Protein AF-A0A4Q7BIU6-F1 (afdb_monomer_lite)

pLDDT: mean 77.89, std 18.84, range [41.91, 97.56]

Sequence (110 aa):
MKSNISKHPCQGKCTDFKEEQCKTCLVPESAQCAVTTTLNQKYIKGDVVAYMNHIEFDDLHTVEAYQPENHYWLDNGQLVYESWIRSATVAELDANRRLSESELAMAEVS

Structure (mmCIF, N/CA/C/O backbone):
data_AF-A0A4Q7BIU6-F1
#
_entry.id   AF-A0A4Q7BIU6-F1
#
loop_
_atom_site.group_PDB
_atom_site.id
_atom_site.type_symbol
_atom_site.label_atom_id
_atom_site.label_alt_id
_atom_site.label_comp_id
_atom_site.label_asym_id
_atom_site.label_entity_id
_atom_site.label_seq_id
_atom_site.pdbx_PDB_ins_code
_atom_site.Cartn_x
_atom_site.Cartn_y
_atom_site.Cartn_z
_atom_site.occupancy
_atom_site.B_iso_or_equiv
_atom_site.auth_seq_id
_atom_site.auth_comp_id
_atom_site.auth_asym_id
_atom_site.auth_atom_id
_atom_site.pdbx_PDB_model_num
ATOM 1 N N . MET A 1 1 ? -32.552 27.888 22.013 1.00 41.97 1 MET A N 1
ATOM 2 C CA . MET A 1 1 ? -31.548 27.493 21.000 1.00 41.97 1 MET A CA 1
ATOM 3 C C . MET A 1 1 ? -32.230 27.550 19.637 1.00 41.97 1 MET A C 1
ATOM 5 O O . MET A 1 1 ? -33.345 27.063 19.537 1.00 41.97 1 MET A O 1
ATOM 9 N N . LYS A 1 2 ? -31.659 28.242 18.639 1.00 41.91 2 LYS A N 1
ATOM 10 C CA . LYS A 1 2 ? -32.256 28.368 17.294 1.00 41.91 2 LYS A CA 1
ATOM 11 C C . LYS A 1 2 ? -31.822 27.168 16.444 1.00 41.91 2 LYS A C 1
ATOM 13 O O . LYS A 1 2 ? -30.640 27.050 16.135 1.00 41.91 2 LYS A O 1
ATOM 18 N N . SER A 1 3 ? -32.757 26.286 16.104 1.00 46.59 3 SER A N 1
ATOM 19 C CA . SER A 1 3 ? -32.502 25.079 15.311 1.00 46.59 3 SER A CA 1
ATOM 20 C C . SER A 1 3 ? -32.215 25.432 13.846 1.00 46.59 3 SER A C 1
ATOM 22 O O . SER A 1 3 ? -33.076 25.951 13.140 1.00 46.59 3 SER A O 1
ATOM 24 N N . ASN A 1 4 ? -31.001 25.136 13.375 1.00 46.91 4 ASN A N 1
ATOM 25 C CA . ASN A 1 4 ? -30.557 25.288 11.980 1.00 46.91 4 ASN A CA 1
ATOM 26 C C . ASN A 1 4 ? -31.101 24.157 11.070 1.00 46.91 4 ASN A C 1
ATOM 28 O O . ASN A 1 4 ? -30.360 23.547 10.309 1.00 46.91 4 ASN A O 1
ATOM 32 N N . ILE A 1 5 ? -32.398 23.835 11.148 1.00 53.03 5 ILE A N 1
ATOM 33 C CA . ILE A 1 5 ? -32.993 22.691 10.417 1.00 53.03 5 ILE A CA 1
ATOM 34 C C . ILE A 1 5 ? -33.489 23.073 9.005 1.00 53.03 5 ILE A C 1
ATOM 36 O O . ILE A 1 5 ? -33.901 22.221 8.225 1.00 53.03 5 ILE A O 1
ATOM 40 N N . SER A 1 6 ? -33.382 24.339 8.595 1.00 53.06 6 SER A N 1
ATOM 41 C CA . SER A 1 6 ? -34.118 24.859 7.430 1.00 53.06 6 SER A CA 1
ATOM 42 C C . SER A 1 6 ? -33.689 24.370 6.026 1.00 53.06 6 SER A C 1
ATOM 44 O O . SER A 1 6 ? -34.175 24.932 5.045 1.00 53.06 6 SER A O 1
ATOM 46 N N . LYS A 1 7 ? -32.818 23.365 5.866 1.00 55.44 7 LYS A N 1
ATOM 47 C CA . LYS A 1 7 ? -32.471 22.795 4.541 1.00 55.44 7 LYS A CA 1
ATOM 48 C C . LYS A 1 7 ? -32.135 21.301 4.589 1.00 55.44 7 LYS A C 1
ATOM 50 O O . LYS A 1 7 ? -31.234 20.853 3.883 1.00 55.44 7 LYS A O 1
ATOM 55 N N . HIS A 1 8 ? -32.801 20.517 5.437 1.00 54.78 8 HIS A N 1
ATOM 56 C CA . HIS A 1 8 ? -32.513 19.085 5.455 1.00 54.78 8 HIS A CA 1
ATOM 57 C C . HIS A 1 8 ? -32.980 18.430 4.133 1.00 54.78 8 HIS A C 1
ATOM 59 O O . HIS A 1 8 ? -34.141 18.600 3.754 1.00 54.78 8 HIS A O 1
ATOM 65 N N . PRO A 1 9 ? -32.131 17.665 3.419 1.00 59.88 9 PRO A N 1
ATOM 66 C CA . PRO A 1 9 ? -32.436 17.131 2.082 1.00 59.88 9 PRO A CA 1
ATOM 67 C C . PRO A 1 9 ? -33.622 16.148 2.031 1.00 59.88 9 PRO A C 1
ATOM 69 O O . PRO A 1 9 ? -34.072 15.783 0.944 1.00 59.88 9 PRO A O 1
ATOM 72 N N . CYS A 1 10 ? -34.150 15.728 3.187 1.00 61.12 10 CYS A N 1
ATOM 73 C CA . CYS A 1 10 ? -35.355 14.897 3.284 1.00 61.12 10 CYS A CA 1
ATOM 74 C C . CYS A 1 10 ? -36.672 15.686 3.430 1.00 61.12 10 CYS A C 1
ATOM 76 O O . CYS A 1 10 ? -37.738 15.069 3.501 1.00 61.12 10 CYS A O 1
ATOM 78 N N . GLN A 1 11 ? -36.631 17.024 3.448 1.00 57.16 11 GLN A N 1
ATOM 79 C CA . GLN A 1 11 ? -37.827 17.861 3.546 1.00 57.16 11 GLN A CA 1
ATOM 80 C C . GLN A 1 11 ? -38.800 17.544 2.394 1.00 57.16 11 GLN A C 1
ATOM 82 O O . GLN A 1 11 ? -38.468 17.699 1.221 1.00 57.16 11 GLN A O 1
ATOM 87 N N . GLY A 1 12 ? -39.991 17.040 2.739 1.00 60.72 12 GLY A N 1
ATOM 88 C CA . GLY A 1 12 ? -41.022 16.616 1.781 1.00 60.72 12 GLY A CA 1
ATOM 89 C C . GLY A 1 12 ? -40.884 15.190 1.223 1.00 60.72 12 GLY A C 1
ATOM 90 O O . GLY A 1 12 ? -41.735 14.775 0.444 1.00 60.72 12 GLY A O 1
ATOM 91 N N . LYS A 1 13 ? -39.854 14.424 1.615 1.00 60.28 13 LYS A N 1
ATOM 92 C CA . LYS A 1 13 ? -39.656 13.020 1.191 1.00 60.28 13 LYS A CA 1
ATOM 93 C C . LYS A 1 13 ? -39.949 11.989 2.281 1.00 60.28 13 LYS A C 1
ATOM 95 O O . LYS A 1 13 ? -40.045 10.803 1.984 1.00 60.28 13 LYS A O 1
ATOM 100 N N . CYS A 1 14 ? -40.085 12.424 3.531 1.00 57.50 14 CYS A N 1
ATOM 101 C CA . CYS A 1 14 ? -40.378 11.553 4.664 1.00 57.50 14 CYS A CA 1
ATOM 102 C C . CYS A 1 14 ? -41.771 11.861 5.206 1.00 57.50 14 CYS A C 1
ATOM 104 O O . CYS A 1 14 ? -42.022 12.963 5.685 1.00 57.50 14 CYS A O 1
ATOM 106 N N . THR A 1 15 ? -42.663 10.875 5.144 1.00 59.34 15 THR A N 1
ATOM 107 C CA . THR A 1 15 ? -44.047 10.970 5.637 1.00 59.34 15 THR A CA 1
ATOM 108 C C . THR A 1 15 ? -44.138 11.109 7.157 1.00 59.34 15 THR A C 1
ATOM 110 O O . THR A 1 15 ? -45.121 11.643 7.653 1.00 59.34 15 THR A O 1
ATOM 113 N N . ASP A 1 16 ? -43.091 10.706 7.883 1.00 57.28 16 ASP A N 1
ATOM 114 C CA . ASP A 1 16 ? -43.014 10.748 9.351 1.00 57.28 16 ASP A CA 1
ATOM 115 C C . ASP A 1 16 ? -42.071 11.844 9.884 1.00 57.28 16 ASP A C 1
ATOM 117 O O . ASP A 1 16 ? -41.548 11.733 10.993 1.00 57.28 16 ASP A O 1
ATOM 121 N N . PHE A 1 17 ? -41.791 12.894 9.102 1.00 54.34 17 PHE A N 1
ATOM 122 C CA . PHE A 1 17 ? -40.894 13.975 9.527 1.00 54.34 17 PHE A CA 1
ATOM 123 C C . PHE A 1 17 ? -41.510 14.781 10.686 1.00 54.34 17 PHE A C 1
ATOM 125 O 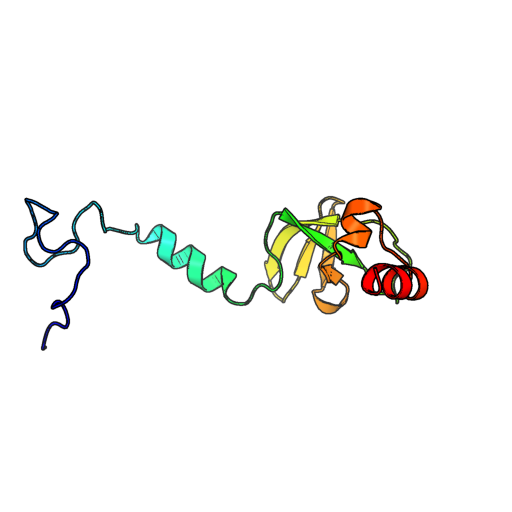O . PHE A 1 17 ? -42.319 15.681 10.474 1.00 54.34 17 PHE A O 1
ATOM 132 N N . LYS A 1 18 ? -41.120 14.453 11.922 1.00 59.12 18 LYS A N 1
ATOM 133 C CA . LYS A 1 18 ? -41.526 15.134 13.164 1.00 59.12 18 LYS A CA 1
ATOM 134 C C . LYS A 1 18 ? -40.393 15.986 13.735 1.00 59.12 18 LYS A C 1
ATOM 136 O O . LYS A 1 18 ? -40.062 15.862 14.904 1.00 59.12 18 LYS A O 1
ATOM 141 N N . GLU A 1 19 ? -39.749 16.783 12.882 1.00 58.72 19 GLU A N 1
ATOM 142 C CA . GLU A 1 19 ? -38.583 17.611 13.250 1.00 58.72 19 GLU A CA 1
ATOM 143 C C . GLU A 1 19 ? -37.374 16.818 13.806 1.00 58.72 19 GLU A C 1
ATOM 145 O O . GLU A 1 19 ? -36.422 17.408 14.313 1.00 58.72 19 GLU A O 1
ATOM 150 N N . GLU A 1 20 ? -37.366 15.490 13.643 1.00 59.28 20 GLU A N 1
ATOM 151 C CA . GLU A 1 20 ? -36.277 14.580 14.013 1.00 59.28 20 GLU A CA 1
ATOM 152 C C . GLU A 1 20 ? -35.642 13.934 12.769 1.00 59.28 20 GLU A C 1
ATOM 154 O O . GLU A 1 20 ? -36.246 13.863 11.692 1.00 59.28 20 GLU A O 1
ATOM 159 N N . GLN A 1 21 ? -34.401 13.451 12.910 1.00 55.78 21 GLN A N 1
ATOM 160 C CA . GLN A 1 21 ? -33.718 12.697 11.856 1.00 55.78 21 GLN A CA 1
ATOM 161 C C . GLN A 1 21 ? -34.529 11.432 11.533 1.00 55.78 21 GLN A C 1
ATOM 163 O O . GLN A 1 21 ? -34.773 10.593 12.396 1.00 55.78 21 GLN A O 1
ATOM 168 N N . CYS A 1 22 ? -34.985 11.288 10.288 1.00 61.50 22 CYS A N 1
ATOM 169 C CA . CYS A 1 22 ? -35.760 10.120 9.873 1.00 61.50 22 CYS A CA 1
ATOM 170 C C . CYS A 1 22 ? -34.870 8.869 9.772 1.00 61.50 22 CYS A C 1
ATOM 172 O O . CYS A 1 22 ? -33.668 8.976 9.541 1.00 61.50 22 CYS A O 1
ATOM 174 N N . LYS A 1 23 ? -35.457 7.666 9.846 1.00 59.69 23 LYS A N 1
ATOM 175 C CA . LYS A 1 23 ? -34.721 6.388 9.705 1.00 59.69 23 LYS A CA 1
ATOM 176 C C . LYS A 1 23 ? -33.888 6.283 8.421 1.00 59.69 23 LYS A C 1
ATOM 178 O O . LYS A 1 23 ? -32.867 5.613 8.420 1.00 59.69 23 LYS A O 1
ATOM 183 N N . THR A 1 24 ? -34.306 6.949 7.346 1.00 58.94 24 THR A N 1
ATOM 184 C CA . THR A 1 24 ? -33.562 7.011 6.077 1.00 58.94 24 THR A CA 1
ATOM 185 C C . THR A 1 24 ? -32.286 7.852 6.178 1.00 58.94 24 THR A C 1
ATOM 187 O O . THR A 1 24 ? -31.338 7.618 5.440 1.00 58.94 24 THR A O 1
ATOM 190 N N . CYS A 1 25 ? -32.263 8.840 7.072 1.00 57.25 25 CYS A N 1
ATOM 191 C CA . CYS A 1 25 ? -31.142 9.757 7.286 1.00 57.25 25 CYS A CA 1
ATOM 192 C C . CYS A 1 25 ? -30.384 9.485 8.589 1.00 57.25 25 CYS A C 1
ATOM 194 O O . CYS A 1 25 ? -29.385 10.148 8.855 1.00 57.25 25 CYS A O 1
ATOM 196 N N . LEU A 1 26 ? -30.842 8.514 9.381 1.00 61.03 26 LEU A N 1
ATOM 197 C CA . LEU A 1 26 ? -30.128 7.972 10.526 1.00 61.03 26 LEU A CA 1
ATOM 198 C C . LEU A 1 26 ? -28.901 7.227 9.998 1.00 61.03 26 LEU A C 1
ATOM 200 O O . LEU A 1 26 ? -28.928 6.025 9.744 1.00 61.03 26 LEU A O 1
ATOM 204 N N . VAL A 1 27 ? -27.816 7.970 9.798 1.00 54.62 27 VAL A N 1
ATOM 205 C CA . VAL A 1 27 ? -26.488 7.373 9.724 1.00 54.62 27 VAL A CA 1
ATOM 206 C C . VAL A 1 27 ? -26.259 6.755 11.105 1.00 54.62 27 VAL A C 1
ATOM 208 O O . VAL A 1 27 ? -26.259 7.500 12.090 1.00 54.62 27 VAL A O 1
ATOM 211 N N . PRO A 1 28 ? -26.154 5.420 11.221 1.00 56.34 28 PRO A N 1
ATOM 212 C CA . PRO A 1 28 ? -25.998 4.785 12.519 1.00 56.34 28 PRO A CA 1
ATOM 213 C C . PRO A 1 28 ? -24.764 5.366 13.215 1.00 56.34 28 PRO A C 1
ATOM 215 O O . PRO A 1 28 ? -23.750 5.630 12.574 1.00 56.34 28 PRO A O 1
ATOM 218 N N . GLU A 1 29 ? -24.848 5.589 14.524 1.00 53.81 29 GLU A N 1
ATOM 219 C CA . GLU A 1 29 ? -23.763 6.172 15.329 1.00 53.81 29 GLU A CA 1
ATOM 220 C C . GLU A 1 29 ? -22.453 5.368 15.200 1.00 53.81 29 GLU A C 1
ATOM 222 O O . GLU A 1 29 ? -21.358 5.925 15.219 1.00 53.81 29 GLU A O 1
ATOM 227 N N . SER A 1 30 ? -22.561 4.068 14.905 1.00 53.31 30 SER A N 1
ATOM 228 C CA . SER A 1 30 ? -21.434 3.194 14.564 1.00 53.31 30 SER A CA 1
ATOM 229 C C . SER A 1 30 ? -20.654 3.616 13.311 1.00 53.31 30 SER A C 1
ATOM 231 O O . SER A 1 30 ? -19.475 3.294 13.197 1.00 53.31 30 SER A O 1
ATOM 233 N N . ALA A 1 31 ? -21.265 4.356 12.385 1.00 51.62 31 ALA A N 1
ATOM 234 C CA . ALA A 1 31 ? -20.577 4.917 11.228 1.00 51.62 31 ALA A CA 1
ATOM 235 C C . ALA A 1 31 ? -19.816 6.210 11.566 1.00 51.62 31 ALA A C 1
ATOM 237 O O . ALA A 1 31 ? -18.932 6.598 10.812 1.00 51.62 31 ALA A O 1
ATOM 238 N N . GLN A 1 32 ? -20.100 6.862 12.699 1.00 52.06 32 GLN A N 1
ATOM 239 C CA . GLN A 1 32 ? -19.413 8.092 13.116 1.00 52.06 32 GLN A CA 1
ATOM 240 C C . GLN A 1 32 ? -18.055 7.788 13.773 1.00 52.06 32 GLN A C 1
ATOM 242 O O . GLN A 1 32 ? -17.104 8.544 13.588 1.00 52.06 32 GLN A O 1
ATOM 247 N N . CYS A 1 33 ? -17.922 6.639 14.450 1.00 45.31 33 CYS A N 1
ATOM 248 C CA . CYS A 1 33 ? -16.642 6.171 15.001 1.00 45.31 33 CYS A CA 1
ATOM 249 C C . CYS A 1 33 ? -15.643 5.690 13.938 1.00 45.31 33 CYS A C 1
ATOM 251 O O . CYS A 1 33 ? -14.443 5.730 14.186 1.00 45.31 33 CYS A O 1
ATOM 253 N N . ALA A 1 34 ? -16.101 5.267 12.756 1.00 48.47 34 ALA A N 1
ATOM 254 C CA . ALA A 1 34 ? -15.190 4.921 11.665 1.00 48.47 34 ALA A CA 1
ATOM 255 C C . ALA A 1 34 ? -14.499 6.167 11.076 1.00 48.47 34 ALA A C 1
ATOM 257 O O . ALA A 1 34 ? -13.367 6.086 10.620 1.00 48.47 34 ALA A O 1
ATOM 258 N N . VAL A 1 35 ? -15.150 7.334 11.123 1.00 50.19 35 VAL A N 1
ATOM 259 C CA .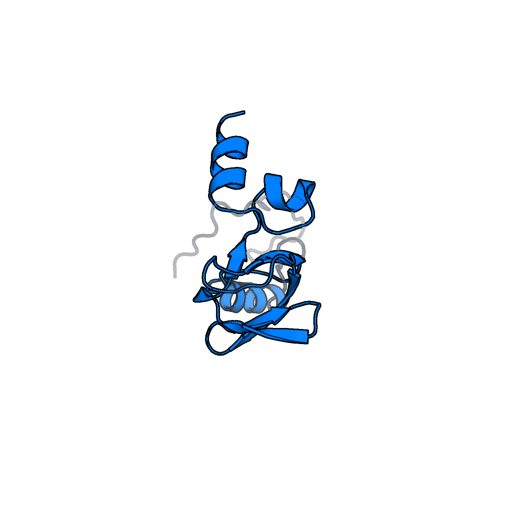 VAL A 1 35 ? -14.685 8.551 10.434 1.00 50.19 35 VAL A CA 1
ATOM 260 C C . VAL A 1 35 ? -13.506 9.224 11.147 1.00 50.19 35 VAL A C 1
ATOM 262 O O . VAL A 1 35 ? -12.668 9.840 10.494 1.00 50.19 35 VAL A O 1
ATOM 265 N N . THR A 1 36 ? -13.392 9.108 12.473 1.00 44.97 36 THR A N 1
ATOM 266 C CA . THR A 1 36 ? -12.338 9.801 13.237 1.00 44.97 36 THR A CA 1
ATOM 267 C C . THR A 1 36 ? -11.000 9.062 13.254 1.00 44.97 36 THR A C 1
ATOM 269 O O . THR A 1 36 ? -9.960 9.718 13.288 1.00 44.97 36 THR A O 1
ATOM 272 N N . THR A 1 37 ? -10.985 7.727 13.178 1.00 50.62 37 THR A N 1
ATOM 273 C CA . THR A 1 37 ? -9.732 6.949 13.105 1.00 50.62 37 THR A CA 1
ATOM 274 C C . THR A 1 37 ? -9.095 7.012 11.716 1.00 50.62 37 THR A C 1
ATOM 276 O O . THR A 1 37 ? -7.873 7.072 11.613 1.00 50.62 37 THR A O 1
ATOM 279 N N . THR A 1 38 ? -9.897 7.075 10.650 1.00 53.03 38 THR A N 1
ATOM 280 C CA . THR A 1 38 ? -9.395 7.164 9.267 1.00 53.03 38 THR A CA 1
ATOM 281 C C . THR A 1 38 ? -8.779 8.526 8.939 1.00 53.03 38 THR A C 1
ATOM 283 O O . THR A 1 38 ? -7.978 8.628 8.018 1.00 53.03 38 THR A O 1
ATOM 286 N N . LEU A 1 39 ? -9.100 9.586 9.689 1.00 58.09 39 LEU A N 1
ATOM 287 C CA . LEU A 1 39 ? -8.760 10.956 9.285 1.00 58.09 39 LEU A CA 1
ATOM 288 C C . LEU A 1 39 ? -7.255 11.289 9.336 1.00 58.09 39 LEU A C 1
ATOM 290 O O . LEU A 1 39 ? -6.848 12.292 8.760 1.00 58.09 39 LEU A O 1
ATOM 294 N N . ASN A 1 40 ? -6.438 10.462 9.998 1.00 72.62 40 ASN A N 1
ATOM 295 C CA . ASN A 1 40 ? -4.978 10.625 10.057 1.00 72.62 40 ASN A CA 1
ATOM 296 C C . ASN A 1 40 ? -4.208 9.437 9.455 1.00 72.62 40 ASN A C 1
ATOM 298 O O . ASN A 1 40 ? -2.997 9.350 9.627 1.00 72.62 40 ASN A O 1
ATOM 302 N N . GLN A 1 41 ? -4.891 8.510 8.780 1.00 86.19 41 GLN A N 1
ATOM 303 C CA . GLN A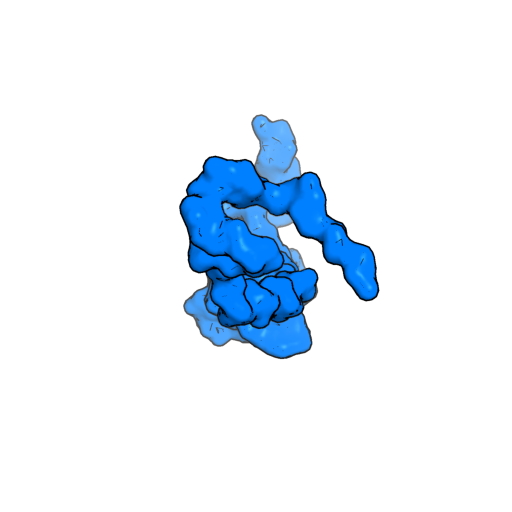 1 41 ? -4.236 7.396 8.098 1.00 86.19 41 GLN A CA 1
ATOM 304 C C . GLN A 1 41 ? -3.860 7.831 6.685 1.00 86.19 41 GLN A C 1
ATOM 306 O O . GLN A 1 41 ? -4.715 8.287 5.928 1.00 86.19 41 GLN A O 1
ATOM 311 N N . LYS A 1 42 ? -2.585 7.680 6.320 1.00 91.25 42 LYS A N 1
ATOM 312 C CA . LYS A 1 42 ? -2.126 7.973 4.958 1.00 91.25 42 LYS A CA 1
ATOM 313 C C . LYS A 1 42 ? -2.559 6.902 3.958 1.00 91.25 42 LYS A C 1
ATOM 315 O O . LYS A 1 42 ? -2.807 7.227 2.802 1.00 91.25 42 LYS A O 1
ATOM 320 N N . TYR A 1 43 ? -2.648 5.655 4.416 1.00 93.50 43 TYR A N 1
ATOM 321 C CA . TYR A 1 43 ? -3.050 4.504 3.613 1.00 93.50 43 TYR A CA 1
ATOM 322 C C . TYR A 1 43 ? -4.200 3.758 4.289 1.00 93.50 43 TYR A C 1
ATOM 324 O O . TYR A 1 43 ? -4.276 3.700 5.520 1.00 93.50 43 TYR A O 1
ATOM 332 N N . ILE A 1 44 ? -5.078 3.157 3.493 1.00 92.31 44 ILE A N 1
ATOM 333 C CA . ILE A 1 44 ? -6.188 2.327 3.962 1.00 92.31 44 ILE A CA 1
ATOM 334 C C . ILE A 1 44 ? -6.011 0.873 3.528 1.00 92.31 44 ILE A C 1
ATOM 336 O O . ILE A 1 44 ? -5.218 0.551 2.647 1.00 92.31 44 ILE A O 1
ATOM 340 N N . LYS A 1 45 ? -6.773 -0.031 4.155 1.00 94.31 45 LYS A N 1
ATOM 341 C CA . LYS A 1 45 ? -6.786 -1.441 3.759 1.00 94.31 45 LYS A CA 1
ATOM 342 C C . LYS A 1 45 ? -7.136 -1.575 2.273 1.00 94.31 45 LYS A C 1
ATOM 344 O O . LYS A 1 45 ? -8.187 -1.094 1.853 1.00 94.31 45 LYS A O 1
ATOM 349 N N . GLY A 1 46 ? -6.306 -2.301 1.530 1.00 94.69 46 GLY A N 1
ATOM 350 C CA . GLY A 1 46 ? -6.447 -2.508 0.088 1.00 94.69 46 GLY A CA 1
ATOM 351 C C . GLY A 1 46 ? -5.584 -1.584 -0.771 1.00 94.69 46 GLY A C 1
ATOM 352 O O . GLY A 1 46 ? -5.451 -1.855 -1.962 1.00 94.69 46 GLY A O 1
ATOM 353 N N . ASP A 1 47 ? -4.973 -0.543 -0.198 1.00 96.00 47 ASP A N 1
ATOM 354 C CA . ASP A 1 47 ? -4.009 0.279 -0.930 1.00 96.00 47 ASP A CA 1
ATOM 355 C C . ASP A 1 47 ? -2.758 -0.536 -1.257 1.00 96.00 47 ASP A C 1
ATOM 357 O O . ASP A 1 47 ? -2.243 -1.269 -0.411 1.00 96.00 47 ASP A O 1
ATOM 361 N N . VAL A 1 48 ? -2.249 -0.370 -2.476 1.00 97.44 48 VAL A N 1
ATOM 362 C CA . VAL A 1 48 ? -0.994 -0.983 -2.913 1.00 97.44 48 VAL A CA 1
ATOM 363 C C . VAL A 1 48 ? 0.141 0.017 -2.723 1.00 97.44 48 VAL A C 1
ATOM 365 O O . VAL A 1 48 ? 0.093 1.152 -3.212 1.00 97.44 48 VAL A O 1
ATOM 368 N N . VAL A 1 49 ? 1.173 -0.411 -2.007 1.00 96.88 49 VAL A N 1
ATOM 369 C CA . VAL A 1 49 ? 2.333 0.398 -1.647 1.00 96.88 49 VAL A CA 1
ATOM 370 C C . VAL A 1 49 ? 3.627 -0.240 -2.142 1.00 96.88 49 VAL A C 1
ATOM 372 O O . VAL A 1 49 ? 3.741 -1.458 -2.265 1.00 96.88 49 VAL A O 1
ATOM 375 N N . ALA A 1 50 ? 4.607 0.613 -2.416 1.00 95.75 50 ALA A N 1
ATOM 376 C CA . ALA A 1 50 ? 5.973 0.252 -2.754 1.00 95.75 50 ALA A CA 1
ATOM 377 C C . ALA A 1 50 ? 6.925 0.757 -1.664 1.00 95.75 50 ALA A C 1
ATOM 379 O O . ALA A 1 50 ? 6.706 1.816 -1.061 1.00 95.75 50 ALA A O 1
ATOM 380 N N . TYR A 1 51 ? 8.017 0.030 -1.450 1.00 94.62 51 TYR A N 1
ATOM 381 C CA . TYR A 1 51 ? 9.094 0.475 -0.576 1.00 94.62 51 TYR A CA 1
ATOM 382 C C . TYR A 1 51 ? 9.867 1.661 -1.166 1.00 94.62 51 TYR A C 1
ATOM 384 O O . TYR A 1 51 ? 10.116 1.743 -2.371 1.00 94.62 51 TYR A O 1
ATOM 392 N N . MET A 1 52 ? 10.297 2.574 -0.297 1.00 92.06 52 MET A N 1
ATOM 393 C CA . MET A 1 52 ? 11.163 3.695 -0.668 1.00 92.06 52 MET A CA 1
ATOM 394 C C . MET A 1 52 ? 12.511 3.226 -1.231 1.00 92.06 52 MET A C 1
ATOM 396 O O . MET A 1 52 ? 13.007 2.160 -0.882 1.00 92.06 52 MET A O 1
ATOM 400 N N . ASN A 1 53 ? 13.147 4.063 -2.056 1.00 84.31 53 ASN A N 1
ATOM 401 C CA . ASN A 1 53 ? 14.346 3.703 -2.833 1.00 84.31 53 ASN A CA 1
ATOM 402 C C . ASN A 1 53 ? 15.558 3.272 -1.988 1.00 84.31 53 ASN A C 1
ATOM 404 O O . ASN A 1 53 ? 16.434 2.578 -2.487 1.00 84.31 53 ASN A O 1
ATOM 408 N N . HIS A 1 54 ? 15.610 3.645 -0.706 1.00 83.25 54 HIS A N 1
ATOM 409 C CA . HIS A 1 54 ? 16.667 3.212 0.217 1.00 83.25 54 HIS A CA 1
ATOM 410 C C . HIS A 1 54 ? 16.488 1.771 0.734 1.00 83.25 54 HIS A C 1
ATOM 412 O O . HIS A 1 54 ? 17.290 1.306 1.539 1.00 83.25 54 HIS A O 1
ATOM 418 N N . ILE A 1 55 ? 15.428 1.083 0.305 1.00 85.81 55 ILE A N 1
ATOM 419 C CA . ILE A 1 55 ? 15.100 -0.298 0.651 1.00 85.81 55 ILE A CA 1
ATOM 420 C C . ILE A 1 55 ? 15.200 -1.139 -0.627 1.00 85.81 55 ILE A C 1
ATOM 422 O O . ILE A 1 55 ? 14.680 -0.750 -1.674 1.00 85.81 55 ILE A O 1
ATOM 426 N N . GLU A 1 56 ? 15.866 -2.291 -0.546 1.00 84.50 56 GLU A N 1
ATOM 427 C CA . GLU A 1 56 ? 16.204 -3.152 -1.697 1.00 84.50 56 GLU A CA 1
ATOM 428 C C . GLU A 1 56 ? 15.061 -4.080 -2.153 1.00 84.50 56 GLU A C 1
ATOM 430 O O . GLU A 1 56 ? 15.265 -4.948 -2.996 1.00 84.50 56 GLU A O 1
ATOM 435 N N . PHE A 1 57 ? 13.854 -3.917 -1.610 1.00 88.00 57 PHE A N 1
ATOM 436 C CA . PHE A 1 57 ? 12.691 -4.696 -2.029 1.00 88.00 57 PHE A CA 1
ATOM 437 C C . PHE A 1 57 ? 12.009 -4.041 -3.226 1.00 88.00 57 PHE A C 1
ATOM 439 O O . PHE A 1 57 ? 11.600 -2.880 -3.154 1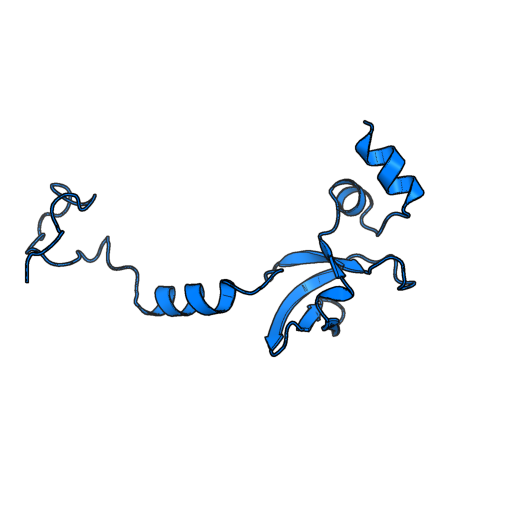.00 88.00 57 PHE A O 1
ATOM 446 N N . ASP A 1 58 ? 11.849 -4.817 -4.295 1.00 90.25 58 ASP A N 1
ATOM 447 C CA . ASP A 1 58 ? 11.164 -4.387 -5.515 1.00 90.25 58 ASP A CA 1
ATOM 448 C C . ASP A 1 58 ? 9.714 -4.876 -5.596 1.00 90.25 58 ASP A C 1
ATOM 450 O O . ASP A 1 58 ? 9.029 -4.628 -6.584 1.00 90.25 58 ASP A O 1
ATOM 454 N N . ASP A 1 59 ? 9.219 -5.550 -4.563 1.00 93.38 59 ASP A N 1
ATOM 455 C CA . ASP A 1 59 ? 7.843 -6.028 -4.522 1.00 93.38 59 ASP A CA 1
ATOM 456 C C . ASP A 1 59 ? 6.857 -4.903 -4.174 1.00 93.38 59 ASP A C 1
ATOM 458 O O . ASP A 1 59 ? 7.177 -3.934 -3.472 1.00 93.38 59 ASP A O 1
ATOM 462 N N . LEU A 1 60 ? 5.631 -5.055 -4.673 1.00 96.50 60 LEU A N 1
ATOM 463 C CA . LEU A 1 60 ? 4.479 -4.277 -4.233 1.00 96.50 60 LEU A CA 1
ATOM 464 C C . LEU A 1 60 ? 3.714 -5.066 -3.179 1.00 96.50 60 LEU A C 1
ATOM 466 O O . LEU A 1 60 ? 3.574 -6.284 -3.291 1.00 96.50 60 LEU A O 1
ATOM 470 N N . HIS A 1 61 ? 3.172 -4.358 -2.195 1.00 97.38 61 HIS A N 1
ATOM 471 C CA . HIS A 1 61 ? 2.414 -4.968 -1.112 1.00 97.38 61 HIS A CA 1
ATOM 472 C C . HIS A 1 61 ? 1.102 -4.249 -0.870 1.00 97.38 61 HIS A C 1
ATOM 474 O O . HIS A 1 61 ? 1.008 -3.027 -0.987 1.00 97.38 61 HIS A O 1
ATOM 480 N N . THR A 1 62 ? 0.092 -5.014 -0.484 1.00 97.56 62 THR A N 1
ATOM 481 C CA . THR A 1 62 ? -1.213 -4.480 -0.110 1.00 97.56 62 THR A CA 1
ATOM 482 C C . THR A 1 62 ? -1.243 -4.185 1.383 1.00 97.56 62 THR A C 1
ATOM 484 O O . THR A 1 62 ? -0.841 -5.012 2.201 1.00 97.56 62 THR A O 1
ATOM 487 N N . VAL A 1 63 ? -1.769 -3.023 1.759 1.00 97.00 63 VAL A N 1
ATOM 488 C CA . VAL A 1 63 ? -2.034 -2.689 3.159 1.00 97.00 63 VAL A CA 1
ATOM 489 C C . VAL A 1 63 ? -3.178 -3.561 3.676 1.00 97.00 63 VAL A C 1
ATOM 491 O O . VAL A 1 63 ? -4.296 -3.521 3.160 1.00 97.00 63 VAL A O 1
ATOM 494 N N . GLU A 1 64 ? -2.930 -4.322 4.737 1.00 96.56 64 GLU A N 1
ATOM 495 C CA . GLU A 1 64 ? -3.943 -5.155 5.389 1.00 96.56 64 GLU A CA 1
ATOM 496 C C . GLU A 1 64 ? -4.627 -4.445 6.553 1.00 96.56 64 GLU A C 1
ATOM 498 O O . GLU A 1 64 ? -5.845 -4.565 6.732 1.00 96.56 64 GLU A O 1
ATOM 503 N N . ALA A 1 65 ? -3.849 -3.721 7.361 1.00 93.44 65 ALA A N 1
ATOM 504 C CA . ALA A 1 65 ? -4.347 -3.029 8.539 1.00 93.44 65 ALA A CA 1
ATOM 505 C C . ALA A 1 65 ? -3.413 -1.900 8.983 1.00 93.44 65 ALA A C 1
ATOM 507 O O . ALA A 1 65 ? -2.192 -2.031 8.964 1.00 93.44 65 ALA A O 1
ATOM 508 N N . TYR A 1 66 ? -4.004 -0.817 9.480 1.00 93.06 66 TYR A N 1
ATOM 509 C CA . TYR A 1 66 ? -3.283 0.210 10.225 1.00 93.06 66 TYR A CA 1
ATOM 510 C C . TYR A 1 66 ? -2.985 -0.257 11.656 1.00 93.06 66 TYR A C 1
ATOM 512 O O . TYR A 1 66 ? -3.794 -0.954 12.275 1.00 93.06 66 TYR A O 1
ATOM 520 N N . GLN A 1 67 ? -1.848 0.171 12.190 1.00 91.38 67 GLN A N 1
ATOM 521 C CA . GLN A 1 67 ? -1.425 0.000 13.576 1.00 91.38 67 GLN A CA 1
ATOM 522 C C . GLN A 1 67 ? -1.113 1.369 14.198 1.00 91.38 67 GLN A C 1
ATOM 524 O O . GLN A 1 67 ? -0.793 2.312 13.473 1.00 91.38 67 GLN A O 1
ATOM 529 N N . PRO A 1 68 ? -1.196 1.511 15.534 1.00 87.06 68 PRO A N 1
ATOM 530 C CA . PRO A 1 68 ? -0.829 2.750 16.212 1.00 87.06 68 PRO A CA 1
ATOM 531 C C . PRO A 1 68 ? 0.562 3.269 15.814 1.00 87.06 68 PRO A C 1
ATOM 533 O O . PRO A 1 68 ? 1.431 2.510 15.386 1.00 87.06 68 PRO A O 1
ATOM 536 N N . GLU A 1 69 ? 0.774 4.574 15.993 1.00 88.69 69 GLU A N 1
ATOM 537 C CA . GLU A 1 69 ? 2.056 5.236 15.704 1.00 88.69 69 GLU A CA 1
ATOM 538 C C . GLU A 1 69 ? 2.483 5.159 14.225 1.00 88.69 69 GLU A C 1
ATOM 540 O O . GLU A 1 69 ? 3.663 5.017 13.935 1.00 88.69 69 GLU A O 1
ATOM 545 N N . ASN A 1 70 ? 1.543 5.276 13.278 1.00 92.12 70 ASN A N 1
ATOM 546 C CA . ASN A 1 70 ? 1.821 5.324 11.832 1.00 92.12 70 ASN A CA 1
ATOM 547 C C . ASN A 1 70 ? 2.505 4.065 11.267 1.00 92.12 70 ASN A C 1
ATOM 549 O O . ASN A 1 70 ? 3.305 4.147 10.330 1.00 92.12 70 ASN A O 1
ATOM 553 N N . HIS A 1 71 ? 2.179 2.898 11.825 1.00 94.56 71 HIS A N 1
ATOM 554 C CA . HIS A 1 71 ? 2.626 1.612 11.299 1.00 94.56 71 HIS A CA 1
ATOM 555 C C . HIS A 1 71 ? 1.524 0.931 10.484 1.00 94.56 71 HIS A C 1
ATOM 557 O O . HIS A 1 71 ? 0.332 1.116 10.734 1.00 94.56 71 HIS A O 1
ATOM 563 N N . TYR A 1 72 ? 1.923 0.105 9.522 1.00 96.25 72 TYR A N 1
ATOM 564 C CA . TYR A 1 72 ? 1.016 -0.606 8.625 1.00 96.25 72 TYR A CA 1
ATOM 565 C C . TYR A 1 72 ? 1.435 -2.072 8.513 1.00 96.25 72 TYR A C 1
ATOM 567 O O . TYR A 1 72 ? 2.617 -2.369 8.335 1.00 96.25 72 TYR A O 1
ATOM 575 N N . TRP A 1 73 ? 0.464 -2.979 8.628 1.00 96.88 73 TRP A N 1
ATOM 576 C CA . TRP A 1 73 ? 0.624 -4.384 8.260 1.00 96.88 73 TRP A CA 1
ATOM 577 C C . TRP A 1 73 ? 0.440 -4.543 6.761 1.00 96.88 73 TRP A C 1
ATOM 579 O O . TRP A 1 73 ? -0.548 -4.058 6.202 1.00 96.88 73 TRP A O 1
ATOM 589 N N . LEU A 1 74 ? 1.381 -5.244 6.146 1.00 96.75 74 LEU A N 1
ATOM 590 C CA . LEU A 1 74 ? 1.366 -5.615 4.740 1.00 96.75 74 LEU A CA 1
ATOM 591 C C . LEU A 1 74 ? 0.951 -7.083 4.566 1.00 96.75 74 LEU A C 1
ATOM 593 O O . LEU A 1 74 ? 1.105 -7.888 5.485 1.00 96.75 74 LEU A O 1
ATOM 597 N N . ASP A 1 75 ? 0.468 -7.428 3.374 1.00 96.75 75 ASP A N 1
ATOM 598 C CA . ASP A 1 75 ? 0.017 -8.780 2.991 1.00 96.75 75 ASP A CA 1
ATOM 599 C C . ASP A 1 75 ? 1.080 -9.881 3.131 1.00 96.75 75 ASP A C 1
ATOM 601 O O . ASP A 1 75 ? 0.767 -11.059 3.300 1.00 96.75 75 ASP A O 1
ATOM 605 N N . ASN A 1 76 ? 2.352 -9.501 3.119 1.00 94.19 76 ASN A N 1
ATOM 606 C CA . ASN A 1 76 ? 3.478 -10.394 3.346 1.00 94.19 76 ASN A CA 1
ATOM 607 C C . ASN A 1 76 ? 3.798 -10.622 4.839 1.00 94.19 76 ASN A C 1
ATOM 609 O O . ASN A 1 76 ? 4.779 -11.294 5.165 1.00 94.19 76 ASN A O 1
ATOM 613 N N . GLY A 1 77 ? 3.003 -10.058 5.754 1.00 94.00 77 GLY A N 1
ATOM 614 C CA . GLY A 1 77 ? 3.221 -10.157 7.194 1.00 94.00 77 GLY A CA 1
ATOM 615 C C . GLY A 1 77 ? 4.358 -9.274 7.716 1.00 94.00 77 GLY A C 1
ATOM 616 O O . GLY A 1 77 ? 4.911 -9.560 8.777 1.00 94.00 77 GLY A O 1
ATOM 617 N N . GLN A 1 78 ? 4.745 -8.216 7.000 1.00 94.31 78 GLN A N 1
ATOM 618 C CA . GLN A 1 78 ? 5.671 -7.207 7.515 1.00 94.31 78 GLN A CA 1
ATOM 619 C C . GLN A 1 78 ? 4.917 -6.044 8.168 1.00 94.31 78 GLN A C 1
ATOM 621 O O . GLN A 1 78 ? 3.868 -5.608 7.692 1.00 94.31 78 GLN A O 1
ATOM 626 N N . LEU A 1 79 ? 5.494 -5.522 9.253 1.00 95.81 79 LEU A N 1
ATOM 627 C CA . LEU A 1 79 ? 5.067 -4.284 9.897 1.00 95.81 79 LEU A CA 1
ATOM 628 C C . LEU A 1 79 ? 6.034 -3.168 9.498 1.00 95.81 79 LEU A C 1
ATOM 630 O O . LEU A 1 79 ? 7.228 -3.251 9.789 1.00 95.81 79 LEU A O 1
ATOM 634 N N . VAL A 1 80 ? 5.523 -2.129 8.844 1.00 95.12 80 VAL A N 1
ATOM 635 C CA . VAL A 1 80 ? 6.344 -1.046 8.283 1.00 95.12 80 VAL A CA 1
ATOM 636 C C . VAL A 1 80 ? 5.890 0.312 8.791 1.00 95.12 80 VAL A C 1
ATOM 638 O O . VAL A 1 80 ? 4.704 0.529 9.036 1.00 95.12 80 VAL A O 1
ATOM 641 N N . TYR A 1 81 ? 6.836 1.235 8.946 1.00 95.12 81 TYR A N 1
ATOM 642 C CA . TYR A 1 81 ? 6.534 2.622 9.287 1.00 95.12 81 TYR A CA 1
ATOM 643 C C . TYR A 1 81 ? 6.168 3.422 8.031 1.00 95.12 81 TYR A C 1
ATOM 645 O O . TYR A 1 81 ? 6.723 3.192 6.956 1.00 95.12 81 TYR A O 1
ATOM 653 N N . GLU A 1 82 ? 5.265 4.395 8.160 1.00 94.62 82 GLU A N 1
ATOM 654 C CA . GLU A 1 82 ? 4.737 5.184 7.038 1.00 94.62 82 GLU A CA 1
ATOM 655 C C . GLU A 1 82 ? 5.810 5.776 6.113 1.00 94.62 82 GLU A C 1
ATOM 657 O O . GLU A 1 82 ? 5.621 5.820 4.899 1.00 94.62 82 GLU A O 1
ATOM 662 N N . SER A 1 83 ? 6.938 6.242 6.663 1.00 93.81 83 SER A N 1
ATOM 663 C CA . SER A 1 83 ? 7.995 6.889 5.872 1.00 93.81 83 SER A CA 1
ATOM 664 C C . SER A 1 83 ? 8.841 5.918 5.043 1.00 93.81 83 SER A C 1
ATOM 666 O O . SER A 1 83 ? 9.645 6.362 4.224 1.00 93.81 83 SER A O 1
ATOM 668 N N . TRP A 1 84 ? 8.680 4.609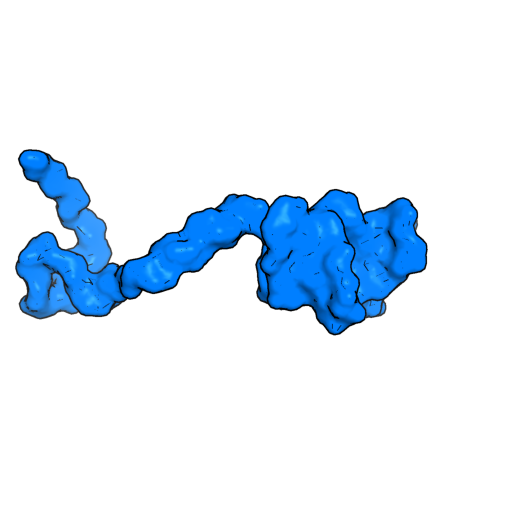 5.240 1.00 94.44 84 TRP A N 1
ATOM 669 C CA . TRP A 1 84 ? 9.393 3.570 4.492 1.00 94.44 84 TRP A CA 1
ATOM 670 C C . TRP A 1 84 ? 8.651 3.141 3.228 1.00 94.44 84 TRP A C 1
ATOM 672 O O . TRP A 1 84 ? 9.224 2.451 2.386 1.00 94.44 84 TRP A O 1
ATOM 682 N N . ILE A 1 85 ? 7.399 3.573 3.075 1.00 95.56 85 ILE A N 1
ATOM 683 C CA . ILE A 1 85 ? 6.516 3.182 1.980 1.00 95.56 85 ILE A CA 1
ATOM 684 C C . ILE A 1 85 ? 5.884 4.401 1.298 1.00 95.56 85 ILE A C 1
ATOM 686 O O . ILE A 1 85 ? 5.673 5.456 1.903 1.00 95.56 85 ILE A O 1
ATOM 690 N N . ARG A 1 86 ? 5.551 4.251 0.016 1.00 95.75 86 ARG A N 1
ATOM 691 C CA . ARG A 1 86 ? 4.718 5.174 -0.774 1.00 95.75 86 ARG A CA 1
ATOM 692 C C . ARG A 1 86 ? 3.637 4.404 -1.508 1.00 95.75 86 ARG A C 1
ATOM 694 O O . ARG A 1 86 ? 3.792 3.214 -1.742 1.00 95.75 86 ARG A O 1
ATOM 701 N N . SER A 1 87 ? 2.589 5.096 -1.943 1.00 95.94 87 SER A N 1
ATOM 702 C CA . SER A 1 87 ? 1.659 4.544 -2.929 1.00 95.94 87 SER A CA 1
ATOM 703 C C . SER A 1 87 ? 2.421 4.075 -4.173 1.00 95.94 87 SER A C 1
ATOM 705 O O . SER A 1 87 ? 3.343 4.761 -4.640 1.00 95.94 87 SER A O 1
ATOM 707 N N . ALA A 1 88 ? 2.044 2.907 -4.688 1.00 95.69 88 ALA A N 1
ATOM 708 C CA . ALA A 1 88 ? 2.528 2.432 -5.976 1.00 95.69 88 ALA A CA 1
ATOM 709 C C . ALA A 1 88 ? 2.020 3.359 -7.093 1.00 95.69 88 ALA A C 1
ATOM 711 O O . ALA A 1 88 ? 0.882 3.838 -7.050 1.00 95.69 88 ALA A O 1
ATOM 712 N N . THR A 1 89 ? 2.862 3.641 -8.084 1.00 94.31 89 THR A N 1
ATOM 713 C CA . THR A 1 89 ? 2.444 4.403 -9.266 1.00 94.31 89 THR A CA 1
ATOM 714 C C . THR A 1 89 ? 1.651 3.516 -10.224 1.00 94.31 89 THR A C 1
ATOM 716 O O . THR A 1 89 ? 1.704 2.290 -10.150 1.00 94.31 89 THR A O 1
ATOM 719 N N . VAL A 1 90 ? 0.929 4.118 -11.173 1.00 93.81 90 VAL A N 1
ATOM 720 C CA . VAL A 1 90 ? 0.187 3.351 -12.191 1.00 93.81 90 VAL A CA 1
ATOM 721 C C . VAL A 1 90 ? 1.122 2.452 -13.007 1.00 93.81 90 VAL A C 1
ATOM 723 O O . VAL A 1 90 ? 0.776 1.309 -13.284 1.00 93.81 90 VAL A O 1
ATOM 726 N N . ALA A 1 91 ? 2.321 2.938 -13.338 1.00 94.25 91 ALA A N 1
ATOM 727 C CA . ALA A 1 91 ? 3.320 2.161 -14.066 1.00 94.25 91 ALA A CA 1
ATOM 728 C C . ALA A 1 91 ? 3.835 0.958 -13.255 1.00 94.25 91 ALA A C 1
ATOM 730 O O . ALA A 1 91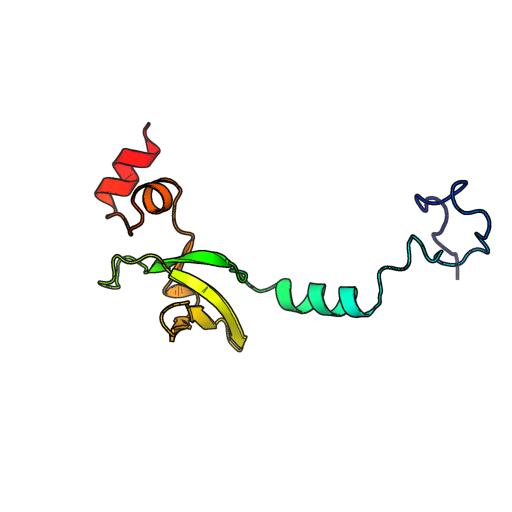 ? 4.065 -0.110 -13.811 1.00 94.25 91 ALA A O 1
ATOM 731 N N . GLU A 1 92 ? 3.978 1.106 -11.937 1.00 94.62 92 GLU A N 1
ATOM 732 C CA . GLU A 1 92 ? 4.352 0.002 -11.046 1.00 94.62 92 GLU A CA 1
ATOM 733 C C . GLU A 1 92 ? 3.235 -1.028 -10.906 1.00 94.62 92 GLU A C 1
ATOM 735 O O . GLU A 1 92 ? 3.507 -2.226 -10.910 1.00 94.62 92 GLU A O 1
ATOM 740 N N . LEU A 1 93 ? 1.980 -0.574 -10.823 1.00 95.19 93 LEU A N 1
ATOM 741 C CA . LEU A 1 93 ? 0.814 -1.456 -10.801 1.00 95.19 93 LEU A CA 1
ATOM 742 C C . LEU A 1 93 ? 0.708 -2.279 -12.091 1.00 95.19 93 LEU A C 1
ATOM 744 O O . LEU A 1 93 ? 0.441 -3.475 -12.021 1.00 95.19 93 LEU A O 1
ATOM 748 N N . ASP A 1 94 ? 0.956 -1.660 -13.248 1.00 93.94 94 ASP A N 1
ATOM 749 C CA . ASP A 1 94 ? 0.974 -2.348 -14.546 1.00 93.94 94 ASP A CA 1
ATOM 750 C C . ASP A 1 94 ? 2.139 -3.348 -14.647 1.00 93.94 94 ASP A C 1
ATOM 752 O O . ASP A 1 94 ? 1.962 -4.487 -15.076 1.00 93.94 94 ASP A O 1
ATOM 756 N N . ALA A 1 95 ? 3.323 -2.961 -14.162 1.00 93.25 95 ALA A N 1
ATOM 757 C CA . ALA A 1 95 ? 4.499 -3.829 -14.118 1.00 93.25 95 ALA A CA 1
ATOM 758 C C . ALA A 1 95 ? 4.441 -4.903 -13.012 1.00 93.25 95 ALA A C 1
ATOM 760 O O . ALA A 1 95 ? 5.278 -5.810 -13.003 1.00 93.25 95 ALA A O 1
ATOM 761 N N . ASN A 1 96 ? 3.495 -4.791 -12.074 1.00 94.12 96 ASN A N 1
ATOM 762 C CA . ASN A 1 96 ? 3.386 -5.581 -10.846 1.00 94.12 96 ASN A CA 1
ATOM 763 C C . ASN A 1 96 ? 4.711 -5.683 -10.058 1.00 94.12 96 ASN A C 1
ATOM 765 O O . ASN A 1 96 ? 5.058 -6.737 -9.525 1.00 94.12 96 ASN A O 1
ATOM 769 N N . ARG A 1 97 ? 5.476 -4.589 -10.031 1.00 94.25 97 ARG A N 1
ATOM 770 C CA . ARG A 1 97 ? 6.727 -4.442 -9.274 1.00 94.25 97 ARG A CA 1
ATOM 771 C C . ARG A 1 97 ? 7.062 -2.968 -9.094 1.00 94.25 97 ARG A C 1
ATOM 773 O O . ARG A 1 97 ? 6.612 -2.122 -9.866 1.00 94.25 97 ARG A O 1
ATOM 780 N N . ARG A 1 98 ? 7.928 -2.669 -8.134 1.00 93.94 98 ARG A N 1
ATOM 781 C CA . ARG A 1 98 ? 8.581 -1.372 -8.010 1.00 93.94 98 ARG A CA 1
ATOM 782 C C . ARG A 1 98 ? 9.460 -1.107 -9.230 1.00 93.94 98 ARG A C 1
ATOM 784 O O . ARG A 1 98 ? 10.181 -1.983 -9.723 1.00 93.94 98 ARG A O 1
ATOM 791 N N . LEU A 1 99 ? 9.399 0.129 -9.699 1.00 92.38 99 LEU A N 1
ATOM 792 C CA . LEU A 1 99 ? 10.223 0.630 -10.784 1.00 92.38 99 LEU A CA 1
ATOM 793 C C . LEU A 1 99 ? 11.365 1.470 -10.207 1.00 92.38 99 LEU A C 1
ATOM 795 O O . LEU A 1 99 ? 11.204 2.177 -9.210 1.00 92.38 99 LEU A O 1
ATOM 799 N N . SER A 1 100 ? 12.527 1.403 -10.850 1.00 88.56 100 SER A N 1
ATOM 800 C CA . SER A 1 100 ? 13.643 2.300 -10.547 1.00 88.56 100 SER A CA 1
ATOM 801 C C . SER A 1 100 ? 13.282 3.755 -10.867 1.00 88.56 100 SER A C 1
ATOM 803 O O . SER A 1 100 ? 12.393 4.029 -11.675 1.00 88.56 100 SER A O 1
ATOM 805 N N . GLU A 1 101 ? 14.013 4.713 -10.288 1.00 85.44 101 GLU A N 1
ATOM 806 C CA . GLU A 1 101 ? 13.809 6.144 -10.575 1.00 85.44 101 GLU A CA 1
ATOM 807 C C . GLU A 1 101 ? 13.891 6.452 -12.077 1.00 85.44 101 GLU A C 1
ATOM 809 O O . GLU A 1 101 ? 13.090 7.222 -12.603 1.00 85.44 101 GLU A O 1
ATOM 814 N N . SER A 1 102 ? 14.817 5.801 -12.785 1.00 85.25 102 SER A N 1
ATOM 815 C CA . SER A 1 102 ? 14.959 5.928 -14.236 1.00 85.25 102 SER A CA 1
ATOM 816 C C . SER A 1 102 ? 13.760 5.384 -15.011 1.00 85.25 102 SER A C 1
ATOM 818 O O . SER A 1 102 ? 13.379 5.966 -16.020 1.00 85.25 102 SER A O 1
ATOM 820 N N . GLU A 1 103 ? 13.156 4.283 -14.562 1.00 86.31 103 GLU A N 1
ATOM 821 C CA . GLU A 1 103 ? 11.982 3.694 -15.217 1.00 86.31 103 GLU A CA 1
ATOM 822 C C . GLU A 1 103 ? 10.727 4.539 -14.974 1.00 86.31 103 GLU A C 1
ATOM 824 O O . GLU A 1 103 ? 9.960 4.775 -15.906 1.00 86.31 103 GLU A O 1
ATOM 829 N N . LEU A 1 104 ? 10.556 5.062 -13.756 1.00 84.62 104 LEU A N 1
ATOM 830 C CA . LEU A 1 104 ? 9.477 5.996 -13.425 1.00 84.62 104 LEU A CA 1
ATOM 831 C C . LEU A 1 104 ? 9.571 7.276 -14.261 1.00 84.62 104 LEU A C 1
ATOM 833 O O . LEU A 1 104 ? 8.581 7.682 -14.864 1.00 84.62 104 LEU A O 1
ATOM 837 N N . ALA A 1 105 ? 10.770 7.856 -14.383 1.00 84.44 105 ALA A N 1
ATOM 838 C CA . ALA A 1 105 ? 10.995 9.055 -15.190 1.00 84.44 105 ALA A CA 1
ATOM 839 C C . ALA A 1 105 ? 10.657 8.857 -16.680 1.00 84.44 105 ALA A C 1
ATOM 841 O O . ALA A 1 105 ? 10.276 9.811 -17.351 1.00 84.44 105 ALA A O 1
ATOM 842 N N . MET A 1 106 ? 10.783 7.636 -17.207 1.00 84.19 106 MET A N 1
ATOM 843 C CA . MET A 1 106 ? 10.392 7.313 -18.583 1.00 84.19 106 MET A CA 1
ATOM 844 C C . MET A 1 106 ? 8.877 7.103 -18.722 1.00 84.19 106 MET A C 1
ATOM 846 O O . MET A 1 106 ? 8.312 7.431 -19.763 1.00 84.19 106 MET A O 1
ATOM 850 N N . ALA A 1 107 ? 8.223 6.568 -17.688 1.00 76.88 107 ALA A N 1
ATOM 851 C CA . ALA A 1 107 ? 6.793 6.267 -17.694 1.00 76.88 107 ALA A CA 1
ATOM 852 C C . ALA A 1 107 ? 5.900 7.514 -17.542 1.00 76.88 107 ALA A C 1
ATOM 854 O O . ALA A 1 107 ? 4.788 7.522 -18.056 1.00 76.88 107 ALA A O 1
ATOM 855 N N . GLU A 1 108 ? 6.374 8.576 -16.881 1.00 66.00 108 GLU A N 1
ATOM 856 C CA . GLU A 1 108 ? 5.613 9.829 -16.696 1.00 66.00 108 GLU A CA 1
ATOM 857 C C . GLU A 1 108 ? 5.594 10.747 -17.935 1.00 66.00 108 GLU A C 1
ATOM 859 O O . GLU A 1 108 ? 4.886 11.754 -17.956 1.00 66.00 108 GLU A O 1
ATOM 864 N N . VAL A 1 109 ? 6.384 10.425 -18.963 1.00 62.31 109 VAL A N 1
ATOM 865 C CA . VAL A 1 109 ? 6.568 11.257 -20.168 1.00 62.31 109 VAL A CA 1
ATOM 866 C C . VAL A 1 109 ? 5.705 10.772 -21.347 1.00 62.31 109 VAL A C 1
ATOM 868 O O . VAL A 1 109 ? 5.708 11.402 -22.407 1.00 62.31 109 VAL A O 1
ATOM 871 N N . SER A 1 110 ? 4.947 9.681 -21.179 1.00 50.91 110 SER A N 1
ATOM 872 C CA . SER A 1 110 ? 4.102 9.082 -22.224 1.00 50.91 110 SER A CA 1
ATOM 873 C C . SER A 1 110 ? 2.611 9.318 -22.012 1.00 50.91 110 SER A C 1
ATOM 875 O O . SER A 1 110 ? 1.908 9.252 -23.048 1.00 50.91 110 SER A O 1
#

Secondary structure (DSSP, 8-state):
-----TT-TTTTT-TT-SSS--TTT---THHHHHHHHHTT-SS-TT-EEEE-TTS----EEEEEEEETTTEEEETTS-EEEGGGEEEPPHHHHHHTSPPPHHHHHHHTT-

Foldseek 3Di:
DDDPQVCDPCVVVDPPPPVDQDPVRCPDVVVVVVVVVCPPAPDDFQFWKDFDPVDPFFAIWGFHDDDPPQWTQTPVRDIDHNVGIDGDDPVCVVVRTHDDPVRVVVVVVD

Radius of gyration: 22.0 Å; chains: 1; bounding box: 61×39×43 Å